Protein AF-A0A838QUX3-F1 (afdb_monomer_lite)

Structure (mmCIF, N/CA/C/O backbone):
data_AF-A0A838QUX3-F1
#
_entry.id   AF-A0A838QUX3-F1
#
loop_
_atom_site.group_PDB
_atom_site.id
_atom_site.type_symbol
_atom_site.label_atom_id
_atom_site.label_alt_id
_atom_site.label_comp_id
_atom_site.label_asym_id
_atom_site.label_entity_id
_atom_site.label_seq_id
_atom_site.pdbx_PDB_ins_code
_atom_site.Cartn_x
_atom_site.Cartn_y
_atom_site.Cartn_z
_atom_site.occupancy
_atom_site.B_iso_or_equiv
_atom_site.auth_seq_id
_atom_site.auth_comp_id
_atom_site.auth_asym_id
_atom_site.auth_atom_id
_atom_site.pdbx_PDB_model_num
ATOM 1 N N . MET A 1 1 ? -15.156 -11.429 22.672 1.00 47.00 1 MET A N 1
ATOM 2 C CA . MET A 1 1 ? -14.156 -10.453 22.193 1.00 47.00 1 MET A CA 1
ATOM 3 C C . MET A 1 1 ? -13.530 -11.040 20.942 1.00 47.00 1 MET A C 1
ATOM 5 O O . MET A 1 1 ? -12.909 -12.087 21.051 1.00 47.00 1 MET A O 1
ATOM 9 N N . HIS A 1 2 ? -13.796 -10.475 19.764 1.00 59.44 2 HIS A N 1
ATOM 10 C CA . HIS A 1 2 ? -13.138 -10.918 18.532 1.00 59.44 2 HIS A CA 1
ATOM 11 C C . HIS A 1 2 ? -11.743 -10.288 18.514 1.00 59.44 2 HIS A C 1
ATOM 13 O O . HIS A 1 2 ? -11.630 -9.086 18.755 1.00 59.44 2 HIS A O 1
ATOM 19 N N . LEU A 1 3 ? -10.695 -11.089 18.325 1.00 61.25 3 LEU A N 1
ATOM 20 C CA . LEU A 1 3 ? -9.345 -10.555 18.150 1.00 61.25 3 LEU A CA 1
ATOM 21 C C . LEU A 1 3 ? -9.333 -9.724 16.854 1.00 61.25 3 LEU A C 1
ATOM 23 O O . LEU A 1 3 ? -9.883 -10.197 15.856 1.00 61.25 3 LEU A O 1
ATOM 27 N N . PRO A 1 4 ? -8.773 -8.503 16.853 1.00 75.50 4 PRO A N 1
ATOM 28 C CA . PRO A 1 4 ? -8.697 -7.702 15.639 1.00 75.50 4 PRO A CA 1
ATOM 29 C C . PRO A 1 4 ? -7.824 -8.434 14.612 1.00 75.50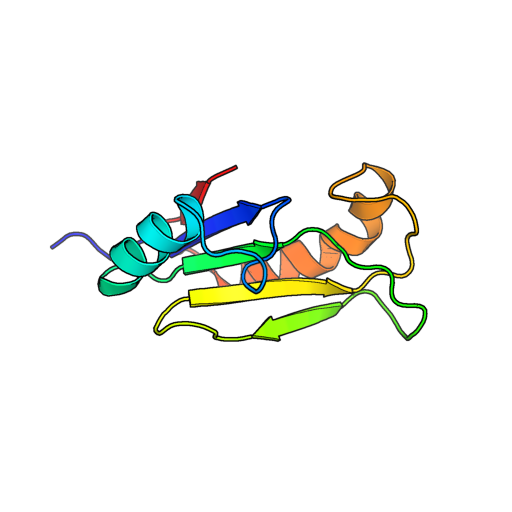 4 PRO A C 1
ATOM 31 O O . PRO A 1 4 ? -6.689 -8.804 14.905 1.00 75.50 4 PRO A O 1
ATOM 34 N N . TYR A 1 5 ? -8.375 -8.678 13.426 1.00 87.88 5 TYR A N 1
ATOM 35 C CA . TYR A 1 5 ? -7.624 -9.139 12.260 1.00 87.88 5 TYR A C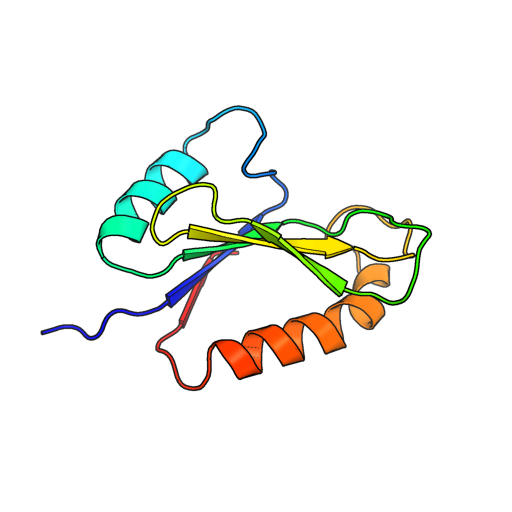A 1
ATOM 36 C C . TYR A 1 5 ? -7.021 -7.945 11.510 1.00 87.88 5 TYR A C 1
ATOM 38 O O . TYR A 1 5 ? -7.553 -6.836 11.573 1.00 87.88 5 TYR A O 1
ATOM 46 N N . THR A 1 6 ? -5.928 -8.169 10.784 1.00 91.69 6 THR A N 1
ATOM 47 C CA . THR A 1 6 ? -5.355 -7.159 9.887 1.00 91.69 6 THR A CA 1
ATOM 48 C C . THR A 1 6 ? -5.984 -7.301 8.509 1.00 91.69 6 THR A C 1
ATOM 50 O O . THR A 1 6 ? -6.090 -8.402 7.963 1.00 91.69 6 THR A O 1
ATOM 53 N N . ILE A 1 7 ? -6.413 -6.179 7.939 1.00 93.25 7 ILE A N 1
ATOM 54 C CA . ILE A 1 7 ? -6.940 -6.114 6.578 1.00 93.25 7 ILE A CA 1
ATOM 55 C C . ILE A 1 7 ? -5.786 -5.758 5.651 1.00 93.25 7 ILE A C 1
ATOM 57 O O . ILE A 1 7 ? -5.187 -4.699 5.810 1.00 93.25 7 ILE A O 1
ATOM 61 N N . VAL A 1 8 ? -5.506 -6.607 4.666 1.00 94.19 8 VAL A N 1
ATOM 62 C CA . VAL A 1 8 ? -4.531 -6.313 3.608 1.00 94.19 8 VAL A CA 1
ATOM 63 C C . VAL A 1 8 ? -5.297 -6.091 2.312 1.00 94.19 8 VAL A C 1
ATOM 65 O O . VAL A 1 8 ? -5.936 -7.014 1.817 1.00 94.19 8 VAL A O 1
ATOM 68 N N . ALA A 1 9 ? -5.266 -4.873 1.781 1.00 94.12 9 ALA A N 1
ATOM 69 C CA . ALA A 1 9 ? -5.994 -4.486 0.579 1.00 94.12 9 ALA A CA 1
ATOM 70 C C . ALA A 1 9 ? -5.022 -4.165 -0.556 1.00 94.12 9 ALA A C 1
ATOM 72 O O . ALA A 1 9 ? -4.286 -3.183 -0.468 1.00 94.12 9 ALA A O 1
ATOM 73 N N . PHE A 1 10 ? -5.037 -4.963 -1.622 1.00 93.50 10 PHE A N 1
ATOM 74 C CA . PHE A 1 10 ? -4.284 -4.672 -2.841 1.00 93.50 10 PHE A CA 1
ATOM 75 C C . PHE A 1 10 ? -5.102 -3.746 -3.736 1.00 93.50 10 PHE A C 1
ATOM 77 O O . PHE A 1 10 ? -6.310 -3.911 -3.884 1.00 93.50 10 PHE A O 1
ATOM 84 N N . SER A 1 11 ? -4.461 -2.736 -4.318 1.00 91.12 11 SER A N 1
ATOM 85 C CA . SER A 1 11 ? -5.179 -1.710 -5.065 1.00 91.12 11 SER A CA 1
ATOM 86 C C . SER A 1 11 ? -4.381 -1.170 -6.244 1.00 91.12 11 SER A C 1
ATOM 88 O O . SER A 1 11 ? -3.245 -0.716 -6.109 1.00 91.12 11 SER A O 1
ATOM 90 N N . HIS A 1 12 ? -5.044 -1.124 -7.401 1.00 88.75 12 HIS A N 1
ATOM 91 C CA . HIS A 1 12 ? -4.580 -0.378 -8.573 1.00 88.75 12 HIS A CA 1
ATOM 92 C C . HIS A 1 12 ? -4.757 1.140 -8.413 1.00 88.75 12 HIS A C 1
ATOM 94 O O . HIS A 1 12 ? -4.102 1.940 -9.078 1.00 88.75 12 HIS A O 1
ATOM 100 N N . LEU A 1 13 ? -5.609 1.566 -7.480 1.00 89.38 13 LEU A N 1
ATOM 101 C CA . LEU A 1 13 ? -5.763 2.965 -7.103 1.00 89.38 13 LEU A CA 1
ATOM 102 C C . LEU A 1 13 ? -4.739 3.354 -6.044 1.00 89.38 13 LEU A C 1
ATOM 104 O O . LEU A 1 13 ? -4.395 2.562 -5.167 1.00 89.38 13 LEU A O 1
ATOM 108 N N . ARG A 1 14 ? -4.298 4.608 -6.103 1.00 91.25 14 ARG A N 1
ATOM 109 C CA . ARG A 1 14 ? -3.395 5.199 -5.117 1.00 91.25 14 ARG A CA 1
ATOM 110 C C . ARG A 1 14 ? -4.196 5.844 -3.993 1.00 91.25 14 ARG A C 1
ATOM 112 O O . ARG A 1 14 ? -5.193 6.517 -4.251 1.00 91.25 14 ARG A O 1
ATOM 119 N N . TRP A 1 15 ? -3.738 5.697 -2.756 1.00 91.25 15 TRP A N 1
ATOM 120 C CA . TRP A 1 15 ? -4.392 6.285 -1.594 1.00 91.25 15 TRP A CA 1
ATOM 121 C C . TRP A 1 15 ? -4.467 7.811 -1.700 1.00 91.25 15 TRP A C 1
ATOM 123 O O . TRP A 1 15 ? -5.507 8.396 -1.413 1.00 91.25 15 TRP A O 1
ATOM 133 N N . ASN A 1 16 ? -3.391 8.448 -2.172 1.00 86.62 16 ASN A N 1
ATOM 134 C CA . ASN A 1 16 ? -3.284 9.909 -2.283 1.00 86.62 16 ASN A CA 1
ATOM 135 C C . ASN A 1 16 ? -3.921 10.492 -3.563 1.00 86.62 16 ASN A C 1
ATOM 137 O O . ASN A 1 16 ? -3.701 11.660 -3.875 1.00 86.62 16 ASN A O 1
ATOM 141 N N . PHE A 1 17 ? -4.671 9.697 -4.332 1.00 84.31 17 PHE A N 1
ATOM 142 C CA . PHE A 1 17 ? -5.449 10.193 -5.472 1.00 84.31 17 PHE A CA 1
ATOM 143 C C . PHE A 1 17 ? -6.812 10.747 -5.016 1.00 84.31 17 PHE A C 1
ATOM 145 O O . PHE A 1 17 ? -7.022 11.030 -3.837 1.00 84.31 17 PHE A O 1
ATOM 152 N N . VAL A 1 18 ? -7.750 10.935 -5.953 1.00 79.69 18 VAL A N 1
ATOM 153 C CA . VAL A 1 18 ? -9.131 11.333 -5.636 1.00 79.69 18 VAL A CA 1
ATOM 154 C C . VAL A 1 18 ? -9.700 10.418 -4.551 1.00 79.69 18 VAL A C 1
ATOM 156 O O . VAL A 1 18 ? -9.621 9.194 -4.655 1.00 79.69 18 VAL A O 1
ATOM 159 N N . TYR A 1 19 ? -10.286 11.024 -3.521 1.00 80.38 19 TYR A N 1
ATOM 160 C CA . TYR A 1 19 ? -10.908 10.292 -2.429 1.00 80.38 19 TYR A CA 1
ATOM 161 C C . TYR A 1 19 ? -12.210 9.626 -2.900 1.00 80.38 19 TYR A C 1
ATOM 163 O O . TYR A 1 19 ? -13.113 10.269 -3.438 1.00 80.38 19 TYR A O 1
ATOM 171 N N . GLN A 1 20 ? -12.290 8.315 -2.726 1.00 82.19 20 GLN A N 1
ATOM 172 C CA . GLN A 1 20 ? -13.260 7.398 -3.303 1.00 82.19 20 GLN A CA 1
ATOM 173 C C . GLN A 1 20 ? -13.792 6.417 -2.246 1.00 82.19 20 GLN A C 1
ATOM 175 O O . GLN A 1 20 ? -13.343 6.349 -1.100 1.00 82.19 20 GLN A O 1
ATOM 180 N N . ARG A 1 21 ? -14.803 5.631 -2.639 1.00 87.25 21 ARG A N 1
ATOM 181 C CA . ARG A 1 21 ? -15.474 4.645 -1.772 1.00 87.25 21 ARG A CA 1
ATOM 182 C C . ARG A 1 21 ? -14.515 3.661 -1.074 1.00 87.25 21 ARG A C 1
ATOM 184 O O . ARG A 1 21 ? -14.773 3.392 0.099 1.00 87.25 21 ARG A O 1
ATOM 191 N N . PRO A 1 22 ? -13.433 3.158 -1.707 1.00 86.31 22 PRO A N 1
ATOM 192 C CA . PRO A 1 22 ? -12.484 2.281 -1.024 1.00 86.31 22 PRO A CA 1
ATOM 193 C C . PRO A 1 22 ? -11.818 2.955 0.178 1.00 86.31 22 PRO A C 1
ATOM 195 O O . PRO A 1 22 ? -11.833 2.384 1.265 1.00 86.31 22 PRO A O 1
ATOM 198 N N . GLN A 1 23 ? -11.330 4.196 0.040 1.00 90.44 23 GLN A N 1
ATOM 199 C CA . GLN A 1 23 ? -10.709 4.887 1.174 1.00 90.44 23 GLN A CA 1
ATOM 200 C C . GLN A 1 23 ? -11.733 5.199 2.276 1.00 90.44 23 GLN A C 1
ATOM 202 O O . GLN A 1 23 ? -11.410 5.048 3.453 1.00 90.44 23 GLN A O 1
ATOM 207 N N . HIS A 1 24 ? -12.985 5.541 1.933 1.00 90.44 24 HIS A N 1
ATOM 208 C CA . HIS A 1 24 ? -14.056 5.70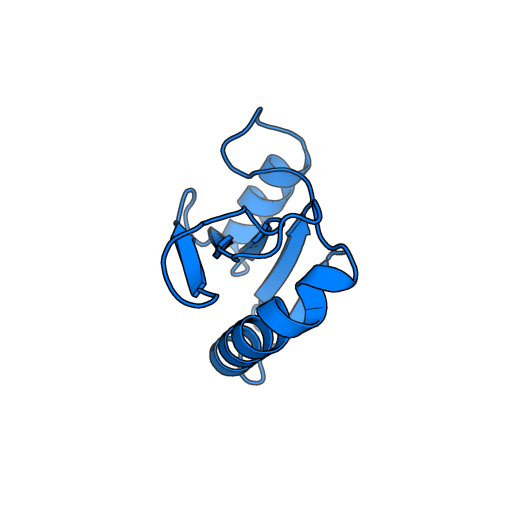4 2.929 1.00 90.44 24 HIS A CA 1
ATOM 209 C C . HIS A 1 24 ? -14.281 4.435 3.759 1.00 90.44 24 HIS A C 1
ATOM 211 O O . HIS A 1 24 ? -14.399 4.503 4.983 1.00 90.44 24 HIS A O 1
ATOM 217 N N . LEU A 1 25 ? -14.388 3.283 3.095 1.00 91.81 25 LEU A N 1
ATOM 218 C CA . LEU A 1 25 ? -14.639 2.011 3.760 1.00 91.81 25 LEU A CA 1
ATOM 219 C C . LEU A 1 25 ? -13.446 1.608 4.630 1.00 91.81 25 LEU A C 1
ATOM 221 O O . LEU A 1 25 ? -13.621 1.314 5.811 1.00 91.81 25 LEU A O 1
ATOM 225 N N . LEU A 1 26 ? -12.241 1.654 4.065 1.00 93.88 26 LEU A N 1
ATOM 226 C CA . LEU A 1 26 ? -11.020 1.247 4.749 1.00 93.88 26 LEU A CA 1
ATOM 227 C C . LEU A 1 26 ? -10.693 2.153 5.938 1.00 93.88 26 LEU A C 1
ATOM 229 O O . LEU A 1 26 ? -10.360 1.642 6.997 1.00 93.88 26 LEU A O 1
ATOM 233 N N . SER A 1 27 ? -10.896 3.469 5.831 1.00 94.12 27 SER A N 1
ATOM 234 C CA . SER A 1 27 ? -10.694 4.392 6.962 1.00 94.12 27 SER A CA 1
ATOM 235 C C . SER A 1 27 ? -11.672 4.125 8.114 1.00 94.12 27 SER A C 1
ATOM 237 O O . SER A 1 27 ? -11.323 4.282 9.281 1.00 94.12 27 SER A O 1
ATOM 239 N N . ARG A 1 28 ? -12.901 3.678 7.814 1.00 94.00 28 ARG A N 1
ATOM 240 C CA . ARG A 1 28 ? -13.873 3.277 8.844 1.00 94.00 28 ARG A CA 1
ATOM 241 C C . ARG A 1 28 ? -13.503 1.950 9.500 1.00 94.00 28 ARG A C 1
ATOM 243 O O . ARG A 1 28 ? -13.661 1.818 10.709 1.00 94.00 28 ARG A O 1
ATOM 250 N N . LEU A 1 29 ? -13.022 0.981 8.721 1.00 93.31 29 LEU A N 1
ATOM 251 C CA . LEU A 1 29 ? -12.536 -0.299 9.248 1.00 93.31 29 LEU A CA 1
ATOM 252 C C . LEU A 1 29 ? -11.257 -0.113 10.079 1.00 93.31 29 LEU A C 1
ATOM 254 O O . LEU A 1 29 ? -11.106 -0.768 11.109 1.00 93.31 29 LEU A O 1
ATOM 258 N N . ALA A 1 30 ? -10.422 0.863 9.707 1.00 94.94 30 ALA A N 1
ATOM 259 C CA . ALA A 1 30 ? -9.214 1.255 10.427 1.00 94.94 30 ALA A CA 1
ATOM 260 C C . ALA A 1 30 ? -9.473 1.670 11.886 1.00 94.94 30 ALA A C 1
ATOM 262 O O . ALA A 1 30 ? -8.582 1.569 12.726 1.00 94.94 30 ALA A O 1
ATOM 263 N N . ALA A 1 31 ? -10.701 2.073 12.230 1.00 94.06 31 ALA A N 1
ATOM 264 C CA . ALA A 1 31 ? -11.072 2.383 13.610 1.00 94.06 31 ALA A CA 1
ATOM 265 C C . ALA A 1 31 ? -10.980 1.171 14.557 1.00 94.06 31 ALA A C 1
ATOM 267 O O . ALA A 1 31 ? -10.880 1.352 15.769 1.00 94.06 31 ALA A O 1
ATOM 268 N N . THR A 1 32 ? -11.045 -0.056 14.028 1.00 92.88 32 THR A N 1
ATOM 269 C CA . THR A 1 32 ? -11.060 -1.294 14.827 1.00 92.88 32 THR A CA 1
ATOM 270 C C . THR A 1 32 ? -10.076 -2.362 14.349 1.00 92.88 32 THR A C 1
ATOM 272 O O . THR A 1 32 ? -9.757 -3.259 15.125 1.00 92.88 32 THR A O 1
ATOM 275 N N . HIS A 1 33 ? -9.570 -2.264 13.118 1.00 91.81 33 HIS A N 1
ATOM 276 C CA . HIS A 1 33 ? -8.676 -3.243 12.496 1.00 91.81 33 HIS A CA 1
ATOM 277 C C . HIS A 1 33 ? -7.513 -2.519 11.815 1.00 91.81 33 HIS A C 1
ATOM 279 O O . HIS A 1 33 ? -7.777 -1.564 11.091 1.00 91.81 33 HIS A O 1
ATOM 285 N N . PRO A 1 34 ? -6.248 -2.933 11.990 1.00 93.31 34 PRO A N 1
ATOM 286 C CA . PRO A 1 34 ? -5.156 -2.405 11.178 1.00 93.31 34 PRO A CA 1
ATOM 287 C C . PRO A 1 34 ? -5.429 -2.618 9.687 1.00 93.31 34 PRO A C 1
ATOM 289 O O . PRO A 1 34 ? -5.878 -3.692 9.282 1.00 93.31 34 PRO A O 1
ATOM 292 N N . VAL A 1 35 ? -5.160 -1.599 8.871 1.00 94.38 35 VAL A N 1
ATOM 293 C CA . VAL A 1 35 ? -5.318 -1.660 7.414 1.00 94.38 35 VAL A CA 1
ATOM 294 C C . VAL A 1 35 ? -3.970 -1.466 6.744 1.00 94.38 35 VAL A C 1
ATOM 296 O O . VAL A 1 35 ? -3.342 -0.418 6.872 1.00 94.38 35 VAL A O 1
ATOM 299 N N . PHE A 1 36 ? -3.543 -2.470 5.993 1.00 95.44 36 PHE A N 1
ATOM 300 C CA . PHE A 1 36 ? -2.363 -2.436 5.143 1.00 95.44 36 PHE A CA 1
ATOM 301 C C . PHE A 1 36 ? -2.833 -2.302 3.696 1.00 95.44 36 PHE A C 1
ATOM 303 O O . PHE A 1 36 ? -3.424 -3.218 3.132 1.00 95.44 36 PHE A O 1
ATOM 310 N N . PHE A 1 37 ? -2.619 -1.136 3.101 1.00 95.56 37 PHE A N 1
ATOM 311 C CA . PHE A 1 37 ? -3.047 -0.826 1.742 1.00 95.56 37 PHE A CA 1
ATOM 312 C C . PHE A 1 37 ? -1.855 -0.939 0.791 1.00 95.56 37 PHE A C 1
ATOM 314 O O . PHE A 1 37 ? -0.959 -0.098 0.820 1.00 95.56 37 PHE A O 1
ATOM 321 N N . VAL A 1 38 ? -1.824 -1.984 -0.029 1.00 96.00 38 VAL A N 1
ATOM 322 C CA . VAL A 1 38 ? -0.733 -2.272 -0.964 1.00 96.00 38 VAL A CA 1
ATOM 323 C C . VAL A 1 38 ? -1.076 -1.688 -2.331 1.00 96.00 38 VAL A C 1
ATOM 325 O O . VAL A 1 38 ? -1.970 -2.167 -3.029 1.00 96.00 38 VAL A O 1
ATOM 328 N N . GLU A 1 39 ? -0.367 -0.634 -2.712 1.00 95.75 39 GLU A N 1
ATOM 329 C CA . GLU A 1 39 ? -0.482 -0.025 -4.034 1.00 95.75 39 GLU A CA 1
ATOM 330 C C . GLU A 1 39 ? 0.297 -0.829 -5.076 1.00 95.75 39 GLU A C 1
ATOM 332 O O . GLU A 1 39 ? 1.212 -1.590 -4.756 1.00 95.75 39 GLU A O 1
ATOM 337 N N . GLU A 1 40 ? -0.020 -0.623 -6.352 1.00 95.12 40 GLU A N 1
ATOM 338 C CA . GLU A 1 40 ? 0.815 -1.177 -7.413 1.00 95.12 40 GLU A CA 1
ATOM 339 C C . GLU A 1 40 ? 2.242 -0.605 -7.392 1.00 95.12 40 GLU A C 1
ATOM 341 O O . GLU A 1 40 ? 2.454 0.555 -7.002 1.00 95.12 40 GLU A O 1
ATOM 346 N N . PRO A 1 41 ? 3.206 -1.379 -7.922 1.00 95.81 41 PRO A N 1
ATOM 347 C CA . PRO A 1 41 ? 4.579 -0.940 -8.083 1.00 95.81 41 PRO A CA 1
ATOM 348 C C . PRO A 1 41 ? 4.682 0.372 -8.854 1.00 95.81 41 PRO A C 1
ATOM 350 O O . PRO A 1 41 ? 3.924 0.646 -9.789 1.00 95.81 41 PRO A O 1
ATOM 353 N N . GLN A 1 42 ? 5.662 1.180 -8.475 1.00 95.19 42 GLN A N 1
ATOM 354 C CA . GLN A 1 42 ? 6.056 2.359 -9.222 1.00 95.19 42 GLN A CA 1
ATOM 355 C C . GLN A 1 42 ? 7.504 2.208 -9.664 1.00 95.19 42 GLN A C 1
ATOM 357 O O . GLN A 1 42 ? 8.372 1.880 -8.851 1.00 95.19 42 GLN A O 1
ATOM 362 N N . TYR A 1 43 ? 7.743 2.473 -10.951 1.00 96.44 43 TYR A N 1
ATOM 363 C CA . TYR A 1 43 ? 9.088 2.446 -11.499 1.00 96.44 43 TYR A CA 1
ATOM 364 C C . TYR A 1 43 ? 9.994 3.416 -10.736 1.00 96.44 43 TYR A C 1
ATOM 366 O O . TYR A 1 43 ? 9.656 4.587 -10.524 1.00 96.44 43 TYR A O 1
ATOM 374 N N . ASP A 1 44 ? 11.154 2.908 -10.357 1.00 95.75 44 ASP A N 1
ATOM 375 C CA . ASP A 1 44 ? 12.232 3.641 -9.732 1.00 95.75 44 ASP A CA 1
ATOM 376 C C . ASP A 1 44 ? 13.554 3.131 -10.291 1.00 95.75 44 ASP A C 1
ATOM 378 O O . ASP A 1 44 ? 13.834 1.937 -10.223 1.00 95.75 44 ASP A O 1
ATOM 382 N N . ALA A 1 45 ? 14.356 4.029 -10.859 1.00 93.25 45 ALA A N 1
ATOM 383 C CA . ALA A 1 45 ? 15.661 3.674 -11.406 1.00 93.25 45 ALA A CA 1
ATOM 384 C C . ALA A 1 45 ? 16.729 3.495 -10.312 1.00 93.25 45 ALA A C 1
ATOM 386 O O . ALA A 1 45 ? 17.848 3.081 -10.615 1.00 93.25 45 ALA A O 1
ATOM 387 N N . GLU A 1 46 ? 16.411 3.828 -9.058 1.00 90.31 46 GLU A N 1
ATOM 388 C CA . GLU A 1 46 ? 17.361 3.843 -7.956 1.00 90.31 46 GLU A CA 1
ATOM 389 C C . GLU A 1 46 ? 17.202 2.629 -7.035 1.00 90.31 46 GLU A C 1
ATOM 391 O O . GLU A 1 46 ? 16.200 2.473 -6.330 1.00 90.31 46 GLU A O 1
ATOM 396 N N . GLY A 1 47 ? 18.265 1.823 -6.973 1.00 85.12 47 GLY A N 1
ATOM 397 C CA . GLY A 1 47 ? 18.438 0.770 -5.976 1.00 85.12 47 GLY A CA 1
ATOM 398 C C . GLY A 1 47 ? 17.570 -0.479 -6.185 1.00 85.12 47 GLY A C 1
ATOM 399 O O . GLY A 1 47 ? 16.837 -0.593 -7.167 1.00 85.12 47 GLY A O 1
ATOM 400 N N . PRO A 1 48 ? 17.681 -1.460 -5.270 1.00 93.00 48 PRO A N 1
ATOM 401 C CA . PRO A 1 48 ? 16.871 -2.670 -5.318 1.00 93.00 48 PRO A CA 1
ATOM 402 C C . PRO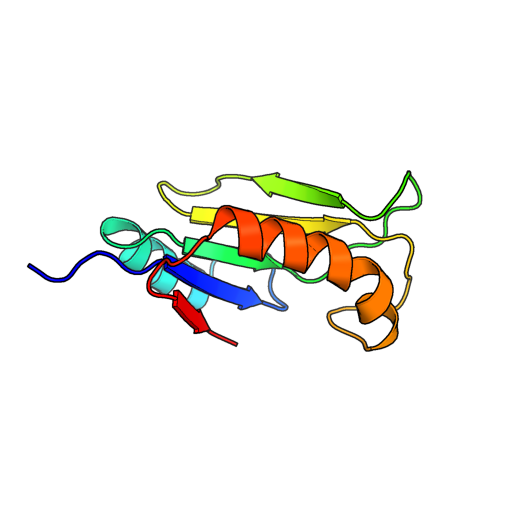 A 1 48 ? 15.395 -2.376 -5.020 1.00 93.00 48 PRO A C 1
ATOM 404 O O . PRO A 1 48 ? 15.035 -1.302 -4.523 1.00 93.00 48 PRO A O 1
ATOM 407 N N . ALA A 1 49 ? 14.547 -3.373 -5.291 1.00 96.06 49 ALA A N 1
ATOM 408 C CA . ALA A 1 49 ? 13.138 -3.322 -4.931 1.00 96.06 49 ALA A CA 1
ATOM 409 C C . ALA A 1 49 ? 12.978 -3.034 -3.431 1.00 96.06 49 ALA A C 1
ATOM 411 O O . ALA A 1 49 ? 13.659 -3.641 -2.603 1.00 96.06 49 ALA A O 1
ATOM 412 N N . ARG A 1 50 ? 12.106 -2.085 -3.084 1.00 97.31 50 ARG A N 1
ATOM 413 C CA . ARG A 1 50 ? 11.895 -1.655 -1.694 1.00 97.31 50 ARG A CA 1
ATOM 414 C C . ARG A 1 50 ? 10.478 -1.161 -1.461 1.00 97.31 50 ARG A C 1
ATOM 416 O O . ARG A 1 50 ? 9.803 -0.704 -2.385 1.00 97.31 50 ARG A O 1
ATOM 423 N N . TRP A 1 51 ? 10.067 -1.172 -0.202 1.00 97.56 51 TRP A N 1
ATOM 424 C CA . TRP A 1 51 ? 8.841 -0.525 0.239 1.00 97.56 51 TRP A CA 1
ATOM 425 C C . TRP A 1 51 ? 9.043 0.980 0.440 1.00 97.56 51 TRP A C 1
ATOM 427 O O . TRP A 1 51 ? 9.841 1.405 1.274 1.00 97.56 51 TRP A O 1
ATOM 437 N N . GLU A 1 52 ? 8.257 1.790 -0.258 1.00 97.12 52 GLU A N 1
ATOM 438 C CA . GLU A 1 52 ? 7.913 3.139 0.184 1.00 97.12 52 GLU A CA 1
ATOM 439 C C . GLU A 1 52 ? 6.666 3.042 1.076 1.00 97.12 52 GLU A C 1
ATOM 441 O O . GLU A 1 52 ? 5.645 2.486 0.668 1.00 97.12 52 GLU A O 1
ATOM 446 N N . ARG A 1 53 ? 6.751 3.549 2.312 1.00 96.88 53 ARG A N 1
ATOM 447 C CA . ARG A 1 53 ? 5.669 3.465 3.303 1.00 96.88 53 ARG A CA 1
ATOM 448 C C . ARG A 1 53 ? 5.150 4.847 3.677 1.00 96.88 53 ARG A C 1
ATOM 450 O O . ARG A 1 53 ? 5.924 5.796 3.784 1.00 96.88 53 ARG A O 1
ATOM 457 N N . SER A 1 54 ? 3.852 4.949 3.940 1.00 97.31 54 SER A N 1
ATOM 458 C CA . SER A 1 54 ? 3.250 6.145 4.540 1.00 97.31 54 SER A CA 1
ATOM 459 C C . SER A 1 54 ? 2.054 5.796 5.425 1.00 97.31 54 SER A C 1
ATOM 461 O O . SER A 1 54 ? 1.470 4.723 5.284 1.00 97.31 54 SER A O 1
ATOM 463 N N . THR A 1 55 ? 1.672 6.716 6.312 1.00 97.00 55 THR A N 1
ATOM 464 C CA . THR A 1 55 ? 0.532 6.553 7.230 1.00 97.00 55 THR A CA 1
ATOM 465 C C . THR A 1 55 ? -0.448 7.716 7.046 1.00 97.00 55 THR A C 1
ATOM 467 O O . THR A 1 55 ? -0.462 8.652 7.845 1.00 97.00 55 THR A O 1
ATOM 470 N N . PRO A 1 56 ? -1.237 7.727 5.958 1.00 94.81 56 PRO A N 1
ATOM 471 C CA . PRO A 1 56 ? -2.083 8.870 5.606 1.00 94.81 56 PRO A CA 1
ATOM 472 C C . PRO A 1 56 ? -3.354 8.988 6.464 1.00 94.81 56 PRO A C 1
ATOM 474 O O . PRO A 1 56 ? -4.034 10.010 6.421 1.00 94.81 56 PRO A O 1
ATOM 477 N N . HIS A 1 57 ? -3.692 7.953 7.234 1.00 94.81 57 HIS A N 1
ATOM 478 C CA . HIS A 1 57 ? -4.804 7.932 8.180 1.00 94.81 57 HIS A CA 1
ATOM 479 C C . HIS A 1 57 ? -4.414 7.073 9.396 1.00 94.81 57 HIS A C 1
ATOM 481 O O . HIS A 1 57 ? -3.658 6.111 9.227 1.00 94.81 57 HIS A O 1
ATOM 487 N N . PRO A 1 58 ? -4.912 7.362 10.616 1.00 95.88 58 PRO A N 1
ATOM 488 C CA . PRO A 1 58 ? -4.689 6.496 11.769 1.00 95.88 58 PRO A CA 1
ATOM 489 C C . PRO A 1 58 ? -5.010 5.032 11.458 1.00 95.88 58 PRO A C 1
ATOM 491 O O . PRO A 1 58 ? -6.072 4.729 10.910 1.00 95.88 58 PRO A O 1
ATOM 494 N N . ASN A 1 59 ? -4.083 4.142 11.813 1.00 95.44 59 ASN A N 1
ATOM 495 C CA . ASN A 1 59 ? -4.197 2.695 11.622 1.00 95.44 59 ASN A CA 1
ATOM 496 C C . ASN A 1 59 ? -4.313 2.230 10.151 1.00 95.44 59 ASN A C 1
ATOM 498 O O . ASN A 1 59 ? -4.704 1.093 9.890 1.00 95.44 59 ASN A O 1
ATOM 502 N N . VAL A 1 60 ? -3.960 3.100 9.196 1.00 95.94 60 VAL A N 1
ATOM 503 C CA . VAL A 1 60 ? -3.781 2.762 7.780 1.00 95.94 60 VAL A CA 1
ATOM 504 C C . VAL A 1 60 ? -2.315 2.950 7.413 1.00 95.94 60 VAL A C 1
ATOM 506 O O . VAL A 1 60 ? -1.818 4.076 7.423 1.00 95.94 60 VAL A O 1
ATOM 509 N N . THR A 1 61 ? -1.647 1.869 7.025 1.00 97.06 61 THR A N 1
ATOM 510 C CA . THR A 1 61 ? -0.304 1.912 6.440 1.00 97.06 61 THR A CA 1
ATOM 511 C C . THR A 1 61 ? -0.406 1.628 4.951 1.00 97.06 61 THR A C 1
ATOM 513 O O . THR A 1 61 ? -0.903 0.580 4.543 1.00 97.06 61 THR A O 1
ATOM 516 N N . VAL A 1 62 ? 0.067 2.558 4.130 1.00 97.00 62 VAL A N 1
ATOM 517 C CA . VAL A 1 62 ? 0.184 2.370 2.684 1.00 97.00 62 VAL A CA 1
ATOM 518 C C . VAL A 1 62 ? 1.568 1.826 2.369 1.00 97.00 62 VAL A C 1
ATOM 520 O O . VAL A 1 62 ? 2.570 2.419 2.771 1.00 97.00 62 VAL A O 1
ATOM 523 N N . PHE A 1 63 ? 1.608 0.731 1.620 1.00 97.44 63 PHE A N 1
ATOM 524 C CA . PHE A 1 63 ? 2.810 0.094 1.102 1.00 97.44 63 PHE A CA 1
ATOM 525 C C . PHE A 1 63 ? 2.841 0.273 -0.413 1.00 97.44 63 PHE A C 1
ATOM 527 O O . PHE A 1 63 ? 1.998 -0.271 -1.124 1.00 97.44 63 PHE A O 1
ATOM 534 N N . ARG A 1 64 ? 3.815 1.028 -0.920 1.00 97.12 64 ARG A N 1
ATOM 535 C CA . ARG A 1 64 ? 4.065 1.162 -2.355 1.00 97.12 64 ARG A CA 1
ATOM 536 C C . ARG A 1 64 ? 5.388 0.485 -2.706 1.00 97.12 64 ARG A C 1
ATOM 538 O O . ARG A 1 64 ? 6.434 0.937 -2.238 1.00 97.12 64 ARG A O 1
ATOM 545 N N . PRO A 1 65 ? 5.389 -0.560 -3.545 1.00 97.50 65 PRO A N 1
ATOM 546 C CA . PRO A 1 65 ? 6.628 -1.101 -4.075 1.00 97.50 65 PRO A CA 1
ATOM 547 C C . PRO A 1 65 ? 7.303 -0.087 -5.007 1.00 97.50 65 PRO A C 1
ATOM 549 O O . PRO A 1 65 ? 6.667 0.488 -5.892 1.00 97.50 65 PRO A O 1
ATOM 552 N N . ARG A 1 66 ? 8.607 0.106 -4.839 1.00 97.50 66 ARG A N 1
ATOM 553 C CA . ARG A 1 66 ? 9.481 0.791 -5.797 1.00 97.50 66 ARG A CA 1
ATOM 554 C C . ARG A 1 66 ? 10.310 -0.278 -6.490 1.00 97.50 66 ARG A C 1
ATOM 556 O O . ARG A 1 66 ? 11.006 -1.016 -5.798 1.00 97.50 66 ARG A O 1
ATOM 563 N N . THR A 1 67 ? 10.204 -0.407 -7.810 1.00 97.19 67 THR A N 1
ATOM 564 C CA . THR A 1 67 ? 10.892 -1.462 -8.576 1.00 97.19 67 THR A CA 1
ATOM 565 C C . THR A 1 67 ? 11.523 -0.893 -9.844 1.00 97.19 67 THR A C 1
ATOM 567 O O . THR A 1 67 ? 11.039 0.085 -10.398 1.00 97.19 67 THR A O 1
ATOM 570 N N . MET A 1 68 ? 12.582 -1.527 -10.352 1.00 96.56 68 MET A N 1
ATOM 571 C CA . MET A 1 68 ? 13.190 -1.156 -11.642 1.00 96.56 68 MET A CA 1
ATOM 572 C C . MET A 1 68 ? 12.449 -1.761 -12.852 1.00 96.56 68 MET A C 1
ATOM 574 O O . MET A 1 68 ? 12.907 -1.657 -13.988 1.00 96.56 68 MET A O 1
ATOM 578 N N . VAL A 1 69 ? 11.317 -2.432 -12.627 1.00 96.19 69 VAL A N 1
ATOM 579 C CA . VAL A 1 69 ? 10.540 -3.101 -13.676 1.00 96.19 69 VAL A CA 1
ATOM 580 C C . VAL A 1 69 ? 9.571 -2.092 -14.286 1.00 96.19 69 VAL A C 1
ATOM 582 O O . VAL A 1 69 ? 8.790 -1.463 -13.574 1.00 96.19 69 VAL A O 1
ATOM 585 N N . GLN A 1 70 ? 9.619 -1.928 -15.610 1.00 95.00 70 GLN A N 1
ATOM 586 C CA . GLN A 1 70 ? 8.779 -0.950 -16.313 1.00 95.00 70 GLN A CA 1
ATOM 587 C C . GLN A 1 70 ? 7.337 -1.414 -16.531 1.00 95.00 70 GLN A C 1
ATOM 589 O O . GLN A 1 70 ? 6.466 -0.581 -16.784 1.00 95.00 70 GLN A O 1
ATOM 594 N N . ALA A 1 71 ? 7.073 -2.721 -16.447 1.00 94.69 71 ALA A N 1
ATOM 595 C CA . ALA A 1 71 ? 5.727 -3.250 -16.613 1.00 94.69 71 ALA A CA 1
ATOM 596 C C . ALA A 1 71 ? 4.764 -2.614 -15.588 1.00 94.69 71 ALA A C 1
ATOM 598 O O . ALA A 1 71 ? 5.093 -2.546 -14.400 1.00 94.69 71 ALA A O 1
ATOM 599 N N . PRO A 1 72 ? 3.586 -2.133 -16.018 1.00 92.56 72 PRO A N 1
ATOM 600 C CA . PRO A 1 72 ? 2.675 -1.407 -15.146 1.00 92.56 72 PRO A CA 1
ATOM 601 C C . PRO A 1 72 ? 1.946 -2.348 -14.188 1.00 92.56 72 PRO A C 1
ATOM 603 O O . PRO A 1 72 ? 1.743 -3.524 -14.479 1.00 92.56 72 PRO A O 1
ATOM 606 N N . GLY A 1 73 ? 1.462 -1.799 -13.079 1.00 90.38 73 GLY A N 1
ATOM 607 C CA . GLY A 1 73 ? 0.564 -2.513 -12.180 1.00 90.38 73 GLY A CA 1
ATOM 608 C C . GLY A 1 73 ? 1.147 -3.799 -11.596 1.00 90.38 73 GLY A C 1
ATOM 609 O O . GLY A 1 73 ? 2.360 -3.962 -11.496 1.00 90.38 73 GLY A O 1
ATOM 610 N N . PHE A 1 74 ? 0.283 -4.742 -11.226 1.00 90.88 74 PHE A N 1
ATOM 611 C CA . PHE A 1 74 ? 0.686 -6.076 -10.756 1.00 90.88 74 PHE A CA 1
ATOM 612 C C . PHE A 1 74 ? 0.998 -7.051 -11.911 1.00 90.88 74 PHE A C 1
ATOM 614 O O . PHE A 1 74 ? 0.619 -8.220 -11.871 1.00 90.88 74 PHE A O 1
ATOM 621 N N . HIS A 1 75 ? 1.657 -6.577 -12.974 1.00 93.75 75 HIS A N 1
ATOM 622 C CA . HIS A 1 75 ? 2.027 -7.418 -14.116 1.00 93.75 75 HIS A CA 1
ATOM 623 C C . HIS A 1 75 ? 2.995 -8.544 -13.715 1.00 93.75 75 HIS A C 1
ATOM 625 O O . HIS A 1 75 ? 3.793 -8.388 -12.794 1.00 93.75 75 HIS A O 1
ATOM 631 N N . GLY A 1 76 ? 2.987 -9.664 -14.447 1.00 93.31 76 GLY A N 1
ATOM 632 C CA . GLY A 1 76 ? 3.803 -10.846 -14.129 1.00 93.31 76 GLY A CA 1
ATOM 633 C C . GLY A 1 76 ? 5.313 -10.575 -14.049 1.00 93.31 76 GLY A C 1
ATOM 634 O O . GLY A 1 76 ? 6.011 -11.180 -13.243 1.00 93.31 76 GLY A O 1
ATOM 635 N N . GLU A 1 77 ? 5.815 -9.609 -14.819 1.00 95.88 77 GLU A N 1
ATOM 636 C CA . GLU A 1 77 ? 7.223 -9.177 -14.769 1.00 95.88 77 GLU A CA 1
ATOM 637 C C . GLU A 1 77 ? 7.618 -8.541 -13.426 1.00 95.88 77 GLU A C 1
ATOM 639 O O . GLU A 1 77 ? 8.795 -8.523 -13.076 1.00 95.88 77 GLU A O 1
ATOM 644 N N . GLN A 1 78 ? 6.647 -8.048 -12.650 1.00 96.00 78 GLN A N 1
ATOM 645 C CA . GLN A 1 78 ? 6.889 -7.502 -11.316 1.00 96.00 78 GLN A CA 1
ATOM 646 C C . GLN A 1 78 ? 7.100 -8.602 -10.271 1.00 96.00 78 GLN A C 1
ATOM 648 O O . GLN A 1 78 ? 7.688 -8.327 -9.230 1.00 96.00 78 GLN A O 1
ATOM 653 N N . LEU A 1 79 ? 6.654 -9.842 -10.519 1.00 94.00 79 LEU A N 1
ATOM 654 C CA . LEU A 1 79 ? 6.607 -10.895 -9.497 1.00 94.00 79 LEU A CA 1
ATOM 655 C C . LEU A 1 79 ? 7.971 -11.149 -8.848 1.00 94.00 79 LEU A C 1
ATOM 657 O O . LEU A 1 79 ? 8.056 -11.158 -7.626 1.00 94.00 79 LEU A O 1
ATOM 661 N N . ALA A 1 80 ? 9.039 -11.251 -9.643 1.00 95.50 80 ALA A N 1
ATOM 662 C CA . ALA A 1 80 ? 10.391 -11.474 -9.123 1.00 95.50 80 ALA A CA 1
ATOM 663 C C . ALA A 1 80 ? 10.898 -10.313 -8.245 1.00 95.50 80 ALA A C 1
ATOM 665 O O . ALA A 1 80 ? 11.649 -10.530 -7.299 1.00 95.50 80 ALA A O 1
ATOM 666 N N . ALA A 1 81 ? 10.482 -9.077 -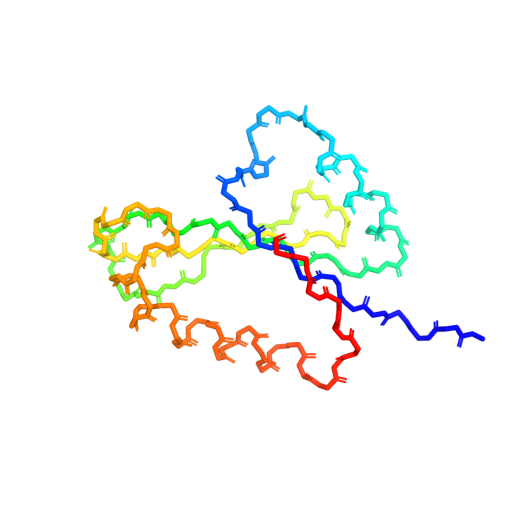8.539 1.00 95.50 81 ALA A N 1
ATOM 667 C CA . ALA A 1 81 ? 10.825 -7.909 -7.729 1.00 95.50 81 ALA A CA 1
ATOM 668 C C . ALA A 1 81 ? 9.947 -7.791 -6.470 1.00 95.50 81 ALA A C 1
ATOM 670 O O . ALA A 1 81 ? 10.388 -7.241 -5.463 1.00 95.50 81 ALA A O 1
ATOM 671 N N . LEU A 1 82 ? 8.711 -8.296 -6.523 1.00 95.94 82 LEU A N 1
ATOM 672 C CA . LEU A 1 82 ? 7.746 -8.224 -5.427 1.00 95.94 82 LEU A CA 1
ATOM 673 C C . LEU A 1 82 ? 7.862 -9.368 -4.431 1.00 95.94 82 LEU A C 1
ATOM 675 O O . LEU A 1 82 ? 7.560 -9.162 -3.263 1.00 95.94 82 LEU A O 1
ATOM 679 N N . GLU A 1 83 ? 8.308 -10.546 -4.851 1.00 95.31 83 GLU A N 1
ATOM 680 C CA . GLU A 1 83 ? 8.455 -11.716 -3.985 1.00 95.31 83 GLU A CA 1
ATOM 681 C C . GLU A 1 83 ? 9.220 -11.430 -2.675 1.00 95.31 83 GLU A C 1
ATOM 683 O O . GLU A 1 83 ? 8.649 -11.688 -1.610 1.00 95.31 83 GLU A O 1
ATOM 688 N N . PRO A 1 84 ? 10.432 -10.830 -2.680 1.00 95.62 84 PRO A N 1
ATOM 689 C CA . PRO A 1 84 ? 11.133 -10.526 -1.430 1.00 95.62 84 PRO A CA 1
ATOM 690 C C . PRO A 1 84 ? 10.377 -9.506 -0.569 1.00 95.62 84 PRO A C 1
ATOM 692 O O . PRO A 1 84 ? 10.311 -9.648 0.649 1.00 95.62 84 PRO A O 1
ATOM 695 N N . LEU A 1 85 ? 9.737 -8.518 -1.196 1.00 96.38 85 LEU A N 1
ATOM 696 C CA . LEU A 1 85 ? 8.954 -7.502 -0.497 1.00 96.38 85 LEU A CA 1
ATOM 697 C C . LEU A 1 85 ? 7.720 -8.105 0.183 1.00 96.38 85 LEU A C 1
ATOM 699 O O . LEU A 1 85 ? 7.405 -7.769 1.325 1.00 96.38 85 LEU A O 1
ATOM 703 N N . MET A 1 86 ? 7.034 -9.022 -0.496 1.00 94.06 86 MET A N 1
ATOM 704 C CA . MET A 1 86 ? 5.886 -9.736 0.055 1.00 94.06 86 MET A CA 1
ATOM 705 C C . MET A 1 86 ? 6.296 -10.696 1.171 1.00 94.06 86 MET A C 1
ATOM 707 O O . MET A 1 86 ? 5.550 -10.837 2.138 1.00 94.06 86 MET A O 1
ATOM 711 N N . ALA A 1 87 ? 7.482 -11.304 1.085 1.00 93.38 87 ALA A N 1
ATOM 712 C CA . ALA A 1 87 ? 8.041 -12.098 2.173 1.00 93.38 87 ALA A CA 1
ATOM 713 C C . ALA A 1 87 ? 8.317 -11.236 3.419 1.00 93.38 87 ALA A C 1
ATOM 715 O O . ALA A 1 87 ? 7.946 -11.633 4.523 1.00 93.38 87 ALA A O 1
ATOM 716 N N . GLU A 1 88 ? 8.884 -10.034 3.251 1.00 93.88 88 GLU A N 1
ATOM 717 C CA . GLU A 1 88 ? 9.056 -9.067 4.348 1.00 93.88 88 GLU A CA 1
ATOM 718 C C . GLU A 1 88 ? 7.715 -8.683 4.982 1.00 93.88 88 GLU A C 1
ATOM 720 O O . GLU A 1 88 ? 7.571 -8.731 6.202 1.00 93.88 88 GLU A O 1
ATOM 725 N N . LEU A 1 89 ? 6.715 -8.348 4.159 1.00 91.69 89 LEU A N 1
ATOM 726 C CA . LEU A 1 89 ? 5.385 -7.975 4.640 1.00 91.69 89 LEU A CA 1
ATOM 727 C C . LEU A 1 89 ? 4.700 -9.136 5.372 1.00 91.69 89 LEU A C 1
ATOM 729 O O . LEU A 1 89 ? 4.084 -8.941 6.415 1.00 91.69 89 LEU A O 1
ATOM 733 N N . SER A 1 90 ? 4.827 -10.356 4.848 1.00 90.00 90 SER A N 1
ATOM 734 C CA . SER A 1 90 ? 4.294 -11.558 5.491 1.00 90.00 90 SER A CA 1
ATOM 735 C C . SER A 1 90 ? 4.967 -11.826 6.836 1.00 90.00 90 SER A C 1
ATOM 737 O O . SER A 1 90 ? 4.289 -12.232 7.777 1.00 90.00 90 SER A O 1
ATOM 739 N N . ALA A 1 91 ? 6.278 -11.598 6.948 1.00 90.50 91 ALA A N 1
ATOM 740 C CA . ALA A 1 91 ? 6.995 -11.729 8.211 1.00 90.50 91 ALA A CA 1
ATOM 741 C C . ALA A 1 91 ? 6.563 -10.655 9.225 1.00 90.50 91 ALA A C 1
ATOM 743 O O . ALA A 1 91 ? 6.420 -10.962 10.407 1.00 90.50 91 ALA A O 1
ATOM 744 N N . GLU A 1 92 ? 6.306 -9.424 8.766 1.00 88.31 92 GLU A N 1
ATOM 745 C CA . GLU A 1 92 ? 5.783 -8.324 9.592 1.00 88.31 92 GLU A CA 1
ATOM 746 C C . GLU A 1 92 ? 4.374 -8.627 10.128 1.00 88.31 92 GLU A C 1
ATOM 748 O O . GLU A 1 92 ? 4.062 -8.321 11.277 1.00 88.31 92 GLU A O 1
ATOM 753 N N . LEU A 1 93 ? 3.532 -9.272 9.317 1.00 85.56 93 LEU A N 1
ATOM 754 C CA . LEU A 1 93 ? 2.172 -9.658 9.698 1.00 85.56 93 LEU A CA 1
ATOM 755 C C . LEU A 1 93 ? 2.119 -10.858 10.660 1.00 85.56 93 LEU A C 1
ATOM 757 O O . LEU A 1 93 ? 1.158 -10.979 11.422 1.00 85.56 93 LEU A O 1
ATOM 761 N N . GLY A 1 94 ? 3.133 -11.728 10.657 1.00 81.38 94 GLY A N 1
ATOM 762 C CA . GLY A 1 94 ? 3.196 -12.912 11.518 1.00 81.38 94 GLY A CA 1
ATOM 763 C C . GLY A 1 94 ? 1.981 -13.841 11.367 1.00 81.38 94 GLY A C 1
ATOM 764 O O . GLY A 1 94 ? 1.402 -13.963 10.291 1.00 81.38 94 GLY A O 1
ATOM 765 N N . GLU A 1 95 ? 1.566 -14.486 12.462 1.00 70.12 95 GLU A N 1
ATOM 766 C CA . GLU A 1 95 ? 0.367 -15.347 12.514 1.00 70.12 95 GLU A CA 1
ATOM 767 C C . GLU A 1 95 ? -0.949 -14.557 12.681 1.00 70.12 95 GLU A C 1
ATOM 769 O O . GLU A 1 95 ? -1.935 -15.081 13.206 1.00 70.12 95 GLU A O 1
ATOM 774 N N . ALA A 1 96 ? -0.992 -13.274 12.302 1.00 70.44 96 ALA A N 1
ATOM 775 C CA . ALA A 1 96 ? -2.215 -12.488 12.423 1.00 70.44 96 ALA A CA 1
ATOM 776 C C . ALA A 1 96 ? -3.381 -13.163 11.678 1.0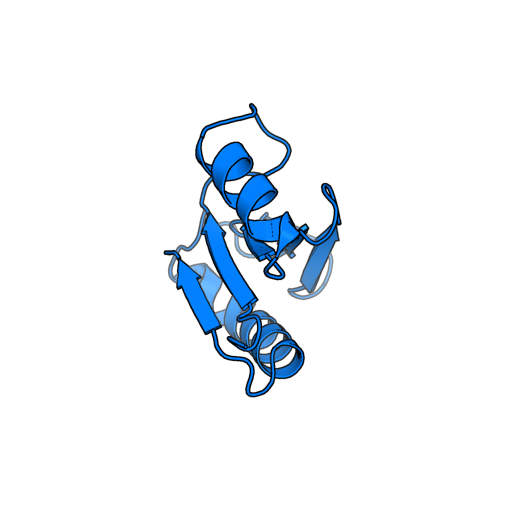0 70.44 96 ALA A C 1
ATOM 778 O O . ALA A 1 96 ? -3.212 -13.746 10.608 1.00 70.44 96 ALA A O 1
ATOM 779 N N . ASN A 1 97 ? -4.601 -13.039 12.214 1.00 74.06 97 ASN A N 1
ATOM 780 C CA . ASN A 1 97 ? -5.786 -13.308 11.405 1.00 74.06 97 ASN A CA 1
ATOM 781 C C . ASN A 1 97 ? -5.780 -12.283 10.265 1.00 74.06 97 ASN A C 1
ATOM 783 O O . ASN A 1 97 ? -5.801 -11.079 10.523 1.00 74.06 97 ASN A O 1
ATOM 787 N N . LEU A 1 98 ? -5.689 -12.757 9.023 1.00 77.50 98 LEU A N 1
ATOM 788 C CA . LEU A 1 98 ? -5.580 -11.918 7.835 1.00 77.50 98 LEU A CA 1
ATOM 789 C C . LEU A 1 98 ? -6.878 -11.969 7.042 1.00 77.50 98 LEU A C 1
ATOM 791 O O . LEU A 1 98 ? -7.352 -13.042 6.670 1.00 77.50 98 LEU A O 1
ATOM 795 N N . LEU A 1 99 ? -7.419 -10.793 6.734 1.00 75.88 99 LEU A N 1
ATOM 796 C CA . LEU A 1 99 ? -8.433 -10.643 5.701 1.00 75.88 99 LEU A CA 1
ATOM 797 C C . LEU A 1 99 ? -7.768 -10.003 4.482 1.00 75.88 99 LEU A C 1
ATOM 799 O O . LEU A 1 99 ? -7.494 -8.801 4.479 1.00 75.88 99 LEU A O 1
ATOM 803 N N . ALA A 1 100 ? -7.509 -10.807 3.454 1.00 73.38 100 ALA A N 1
ATOM 804 C CA . ALA A 1 100 ? -7.050 -10.297 2.170 1.00 73.38 100 ALA A CA 1
ATOM 805 C C . ALA A 1 100 ? -8.244 -9.762 1.366 1.00 73.38 100 ALA A C 1
ATOM 807 O O . ALA A 1 100 ? -9.220 -10.476 1.130 1.00 73.38 100 ALA A O 1
ATOM 808 N N . TRP A 1 101 ? -8.148 -8.506 0.943 1.00 66.06 101 TRP A N 1
ATOM 809 C CA . TRP A 1 101 ? -9.026 -7.882 -0.036 1.00 66.06 101 TRP A CA 1
ATOM 810 C C . TRP A 1 101 ? -8.224 -7.702 -1.329 1.00 66.06 101 TRP A C 1
ATOM 812 O O . TRP A 1 101 ? -7.247 -6.950 -1.355 1.00 66.06 101 TRP A O 1
ATOM 822 N N . LEU A 1 102 ? -8.636 -8.406 -2.384 1.00 59.97 102 LEU A N 1
ATOM 823 C CA . LEU A 1 102 ? -8.074 -8.311 -3.737 1.00 59.97 102 LEU A CA 1
ATOM 824 C C . LEU A 1 102 ? -8.979 -7.467 -4.640 1.00 59.97 102 LEU A C 1
ATOM 826 O O . LEU A 1 102 ? -10.219 -7.598 -4.509 1.00 59.97 102 LEU A O 1
#

Secondary structure (DSSP, 8-state):
-PPPPEEEEEESS-TTSS--HHHHHHHHHTTTS-EEEEEPPEE-SSSSSEEEEEEEETTEEEEEEEES--S-TT-GGGHHHHHHHHHHHHHHHTT--EEEE-

Sequence (102 aa):
MHLPYTIVAFSHLRWNFVYQRPQHLLSRLAATHPVFFVEEPQYDAEGPARWERSTPHPNVTVFRPRTMVQAPGFHGEQLAALEPLMAELSAELGEANLLAWL

pLDDT: mean 90.05, std 9.54, range [47.0, 97.56]

Foldseek 3Di:
DDDAFAEEEEDCDDPPPPDDPVVVVQLVSLVGHQYEYEYFEDEDPDDAWDWDWDPPHRSYIYTYIYHNDPDTGPDPSCCVRCVVVVVVVPVVNDPGRYDYHD

Radius of gyration: 13.86 Å; chains: 1; bounding box: 34×27×39 Å